Protein AF-A0A7Y3AF59-F1 (afdb_monomer_lite)

pLDDT: mean 80.58, std 10.68, range [58.5, 96.25]

Foldseek 3Di:
DVVVVVVCVVCVVVVVVVVVVVLVVLQVVQLVDDLPVPPDPCSVPPRSSVSVCVVVVVVVVVVVVVVVCVVPPDDDPCPVVD

Structure (mmCIF, N/CA/C/O backbone):
data_AF-A0A7Y3AF59-F1
#
_entry.id   AF-A0A7Y3AF59-F1
#
loop_
_atom_site.group_PDB
_atom_site.id
_atom_site.type_symbol
_atom_site.label_atom_id
_atom_site.label_alt_id
_atom_site.label_comp_id
_atom_site.label_asym_id
_atom_site.label_entity_id
_atom_site.label_seq_id
_atom_site.pdbx_PDB_ins_code
_atom_site.Cartn_x
_atom_site.Cartn_y
_atom_site.Cartn_z
_atom_site.occupancy
_atom_site.B_iso_or_equiv
_atom_site.auth_seq_id
_atom_site.auth_comp_id
_atom_site.auth_asym_id
_atom_site.auth_atom_id
_atom_site.pdbx_PDB_model_num
ATOM 1 N N . MET A 1 1 ? -5.698 4.913 24.934 1.00 58.50 1 MET A N 1
ATOM 2 C CA . MET A 1 1 ? -5.885 4.066 23.732 1.00 58.50 1 MET A CA 1
ATOM 3 C C . MET A 1 1 ? -6.734 4.772 22.676 1.00 58.50 1 MET A C 1
ATOM 5 O O . MET A 1 1 ? -6.252 4.939 21.568 1.00 58.50 1 MET A O 1
ATOM 9 N N . ILE A 1 2 ? -7.926 5.268 23.030 1.00 72.94 2 ILE A N 1
ATOM 10 C CA . ILE A 1 2 ? -8.852 5.952 22.103 1.00 72.94 2 ILE A CA 1
ATOM 11 C C . ILE A 1 2 ? -8.219 7.214 21.476 1.00 72.94 2 ILE A C 1
ATOM 13 O O . ILE A 1 2 ? -8.208 7.351 20.262 1.00 72.94 2 ILE A O 1
ATOM 17 N N . GLN A 1 3 ? -7.519 8.032 22.276 1.00 80.00 3 GLN A N 1
ATOM 18 C CA . GLN A 1 3 ? -6.885 9.273 21.793 1.00 80.00 3 GLN A CA 1
ATOM 19 C C . GLN A 1 3 ? -5.803 9.067 20.720 1.00 80.00 3 GLN A C 1
ATOM 21 O O . GLN A 1 3 ? -5.587 9.938 19.885 1.00 80.00 3 GLN A O 1
ATOM 26 N N . PHE A 1 4 ? -5.121 7.916 20.723 1.00 79.00 4 PHE A N 1
ATOM 27 C CA . PHE A 1 4 ? -4.113 7.602 19.706 1.00 79.00 4 PHE A CA 1
ATOM 28 C C . PHE A 1 4 ? -4.770 7.209 18.380 1.00 79.00 4 PHE A C 1
ATOM 30 O O . PHE A 1 4 ? -4.316 7.613 17.314 1.00 79.00 4 PHE A O 1
ATOM 37 N N . ILE A 1 5 ? -5.874 6.462 18.448 1.00 82.25 5 ILE A N 1
ATOM 38 C CA . ILE A 1 5 ? -6.672 6.096 17.274 1.00 82.25 5 ILE A CA 1
ATOM 39 C C . ILE A 1 5 ? -7.313 7.347 16.663 1.00 82.25 5 ILE A C 1
ATOM 41 O O . ILE A 1 5 ? -7.285 7.501 15.444 1.00 82.25 5 ILE A O 1
ATOM 45 N N . ASP A 1 6 ? -7.828 8.256 17.493 1.00 82.50 6 ASP A N 1
ATOM 46 C CA . ASP A 1 6 ? -8.418 9.517 17.035 1.00 82.50 6 ASP A CA 1
ATOM 47 C C . ASP A 1 6 ? -7.372 10.421 16.372 1.00 82.50 6 ASP A C 1
ATOM 49 O O . ASP A 1 6 ? -7.613 10.936 15.284 1.00 82.50 6 ASP A O 1
ATOM 53 N N . TYR A 1 7 ? -6.166 10.511 16.942 1.00 82.81 7 TYR A N 1
ATOM 54 C CA . TYR A 1 7 ? -5.041 11.227 16.332 1.00 82.81 7 TYR A CA 1
ATOM 55 C C . TYR A 1 7 ? -4.663 10.664 14.950 1.00 82.81 7 TYR A C 1
ATOM 57 O O . TYR A 1 7 ? -4.475 11.416 13.988 1.00 82.81 7 TYR A O 1
ATOM 65 N N . LEU A 1 8 ? -4.589 9.332 14.822 1.00 81.31 8 LEU A N 1
ATOM 66 C CA . LEU A 1 8 ? -4.319 8.680 13.537 1.00 81.31 8 LEU A CA 1
ATOM 67 C C . LEU A 1 8 ? -5.463 8.883 12.534 1.00 81.31 8 LEU A C 1
ATOM 69 O O . LEU A 1 8 ? -5.194 9.053 11.346 1.00 81.31 8 LEU A O 1
ATOM 73 N N . LYS A 1 9 ? -6.722 8.901 12.989 1.00 82.50 9 LYS A N 1
ATOM 74 C CA . LYS A 1 9 ? -7.891 9.211 12.150 1.00 82.50 9 LYS A CA 1
ATOM 75 C C . LYS A 1 9 ? -7.879 10.657 11.661 1.00 82.50 9 LYS A C 1
ATOM 77 O O . LYS A 1 9 ? -8.125 10.904 10.484 1.00 82.50 9 LYS A O 1
ATOM 82 N N . GLU A 1 10 ? -7.545 11.605 12.527 1.00 89.75 10 GLU A N 1
ATOM 83 C CA . GLU A 1 10 ? -7.515 13.028 12.186 1.00 89.75 10 GLU A CA 1
ATOM 84 C C . GLU A 1 10 ? -6.425 13.349 11.154 1.00 89.75 10 GLU A C 1
ATOM 86 O O . GLU A 1 10 ? -6.630 14.156 10.245 1.00 89.75 10 GLU A O 1
ATOM 91 N N . LYS A 1 11 ? -5.289 12.638 11.209 1.00 86.62 11 LYS A N 1
ATOM 92 C CA . LYS A 1 11 ? -4.223 12.730 10.197 1.00 86.62 11 LYS A CA 1
ATOM 93 C C . LYS A 1 11 ? -4.253 11.611 9.149 1.00 86.62 11 LYS A C 1
ATOM 95 O O . LYS A 1 11 ? -3.283 11.450 8.403 1.00 86.62 11 LYS A O 1
ATOM 100 N N . GLN A 1 12 ? -5.357 10.872 9.026 1.00 86.06 12 GLN A N 1
ATOM 101 C CA . GLN A 1 12 ? -5.447 9.682 8.169 1.00 86.06 12 GLN A CA 1
ATOM 102 C C . GLN A 1 12 ? -5.107 9.978 6.706 1.00 86.06 12 GLN A C 1
ATOM 104 O O . GLN A 1 12 ? -4.472 9.159 6.040 1.00 86.06 12 GLN A O 1
ATOM 109 N N . GLN A 1 13 ? -5.481 11.156 6.201 1.00 81.75 13 GLN A N 1
ATOM 110 C CA . GLN A 1 13 ? -5.130 11.566 4.842 1.00 81.75 13 GLN A CA 1
ATOM 111 C C . GLN A 1 13 ? -3.609 11.662 4.662 1.00 81.75 13 GLN A C 1
ATOM 113 O O . GLN A 1 13 ? -3.073 11.089 3.719 1.00 81.75 13 GLN A O 1
ATOM 118 N N . GLY A 1 14 ? -2.900 12.305 5.596 1.00 88.50 14 GLY A N 1
ATOM 119 C CA . GLY A 1 14 ? -1.440 12.432 5.541 1.00 88.50 14 GLY A CA 1
ATOM 120 C C . GLY A 1 14 ? -0.728 11.084 5.637 1.00 88.50 14 GLY A C 1
ATOM 121 O O . GLY A 1 14 ? 0.214 10.829 4.891 1.00 88.50 14 GLY A O 1
ATOM 122 N N . ILE A 1 15 ? -1.226 10.191 6.494 1.00 87.62 15 ILE A N 1
ATOM 123 C CA . ILE A 1 15 ? -0.694 8.828 6.630 1.00 87.62 15 ILE A CA 1
ATOM 124 C C . ILE A 1 15 ? -0.916 8.029 5.342 1.00 87.62 15 ILE A C 1
ATOM 126 O O . ILE A 1 15 ? -0.010 7.338 4.883 1.00 87.62 15 ILE A O 1
ATOM 130 N N . SER A 1 16 ? -2.093 8.157 4.725 1.00 88.62 16 SER A N 1
ATOM 131 C CA . SER A 1 16 ? -2.403 7.476 3.464 1.00 88.62 16 SER A CA 1
ATOM 132 C C . SER A 1 16 ? -1.485 7.957 2.340 1.00 88.62 16 SER A C 1
ATOM 134 O O . SER A 1 16 ? -0.913 7.139 1.626 1.00 88.62 16 SER A O 1
ATOM 136 N N . TYR A 1 17 ? -1.281 9.273 2.219 1.00 93.00 17 TYR A N 1
ATOM 137 C CA . TYR A 1 17 ? -0.341 9.840 1.249 1.00 93.00 17 TYR A CA 1
ATOM 138 C C . TYR A 1 17 ? 1.091 9.368 1.484 1.00 93.00 17 TYR A C 1
ATOM 140 O O . TYR A 1 17 ? 1.767 8.999 0.528 1.00 93.00 17 TYR A O 1
ATOM 148 N N . PHE A 1 18 ? 1.542 9.329 2.738 1.00 93.12 18 PHE A N 1
ATOM 149 C CA . PHE A 1 18 ? 2.858 8.795 3.080 1.00 93.12 18 PHE A CA 1
ATOM 150 C C . PHE A 1 18 ? 2.992 7.322 2.674 1.00 93.12 18 PHE A C 1
ATOM 152 O O . PHE A 1 18 ? 3.991 6.934 2.076 1.00 93.12 18 PHE A O 1
ATOM 159 N N . PHE A 1 19 ? 1.968 6.507 2.924 1.00 90.19 19 PHE A N 1
ATOM 160 C CA . PHE A 1 19 ? 1.977 5.097 2.542 1.00 90.19 19 PHE A CA 1
ATOM 161 C C . PHE A 1 19 ? 2.033 4.913 1.019 1.00 90.19 19 PHE A C 1
ATOM 163 O O . PHE A 1 19 ? 2.849 4.139 0.519 1.00 90.19 19 PHE A O 1
ATOM 170 N N . TYR A 1 20 ? 1.230 5.673 0.267 1.00 91.25 20 TYR A N 1
ATOM 171 C CA . TYR A 1 20 ? 1.299 5.676 -1.197 1.00 91.25 20 TYR A CA 1
ATOM 172 C C . TYR A 1 20 ? 2.657 6.153 -1.712 1.00 91.25 20 TYR A C 1
ATOM 174 O O . TYR A 1 20 ? 3.184 5.575 -2.660 1.00 91.25 20 TYR A O 1
ATOM 182 N N . PHE A 1 21 ? 3.249 7.158 -1.066 1.00 94.38 21 PHE A N 1
ATOM 183 C CA . PHE A 1 21 ? 4.587 7.635 -1.395 1.00 94.38 21 PHE A CA 1
ATOM 184 C C . PHE A 1 21 ? 5.644 6.545 -1.187 1.00 94.38 21 PHE A C 1
ATOM 186 O O . PHE A 1 21 ? 6.476 6.335 -2.064 1.00 94.38 21 PHE A O 1
ATOM 193 N N . VAL A 1 22 ? 5.583 5.803 -0.077 1.00 91.88 22 VAL A N 1
ATOM 194 C CA . VAL A 1 22 ? 6.497 4.680 0.191 1.00 91.88 22 VAL A CA 1
ATOM 195 C C . VAL A 1 22 ? 6.338 3.578 -0.856 1.00 91.88 22 VAL A C 1
ATOM 197 O O . VAL A 1 22 ? 7.340 3.121 -1.401 1.00 91.88 22 VAL A O 1
ATOM 200 N N . ILE A 1 23 ? 5.105 3.185 -1.198 1.00 88.94 23 ILE A N 1
ATOM 201 C CA . ILE A 1 23 ? 4.857 2.198 -2.265 1.00 88.94 23 ILE A CA 1
ATOM 202 C C . ILE A 1 23 ? 5.463 2.678 -3.588 1.00 88.94 23 ILE A C 1
ATOM 204 O O . ILE A 1 23 ? 6.161 1.924 -4.264 1.00 88.94 23 ILE A O 1
ATOM 208 N N . PHE A 1 24 ? 5.228 3.939 -3.949 1.00 89.31 24 PHE A N 1
ATOM 209 C CA . PHE A 1 24 ? 5.747 4.520 -5.182 1.00 89.31 24 PHE A CA 1
ATOM 210 C C . PHE A 1 24 ? 7.282 4.569 -5.197 1.00 89.31 24 PHE A C 1
ATOM 212 O O . PHE A 1 24 ? 7.901 4.192 -6.191 1.00 89.31 24 PHE A O 1
ATOM 219 N N . ALA A 1 25 ? 7.905 4.949 -4.079 1.00 88.94 25 ALA A N 1
ATOM 220 C CA . ALA A 1 25 ? 9.356 4.956 -3.923 1.00 88.94 25 ALA A CA 1
ATOM 221 C C . ALA A 1 25 ? 9.961 3.549 -4.058 1.00 88.94 25 ALA A C 1
ATOM 223 O O . ALA A 1 25 ? 10.981 3.386 -4.723 1.00 88.94 25 ALA A O 1
ATOM 224 N N . VAL A 1 26 ? 9.316 2.525 -3.490 1.00 86.31 26 VAL A N 1
ATOM 225 C CA . VAL A 1 26 ? 9.736 1.118 -3.618 1.00 86.31 26 VAL A CA 1
ATOM 226 C C . VAL A 1 26 ? 9.638 0.639 -5.069 1.00 86.31 26 VAL A C 1
ATOM 228 O O . VAL A 1 26 ? 10.565 -0.006 -5.570 1.00 86.31 26 VAL A O 1
ATOM 231 N N . ILE A 1 27 ? 8.563 1.002 -5.776 1.00 84.12 27 ILE A N 1
ATOM 232 C CA . ILE A 1 27 ? 8.403 0.687 -7.202 1.00 84.12 27 ILE A CA 1
ATOM 233 C C . ILE A 1 27 ? 9.525 1.339 -8.015 1.00 84.12 27 ILE A C 1
ATOM 235 O O . ILE A 1 27 ? 10.197 0.632 -8.760 1.00 84.12 27 ILE A O 1
ATOM 239 N N . ILE A 1 28 ? 9.785 2.640 -7.830 1.00 84.94 28 ILE A N 1
ATOM 240 C CA . ILE A 1 28 ? 10.865 3.353 -8.535 1.00 84.94 28 ILE A CA 1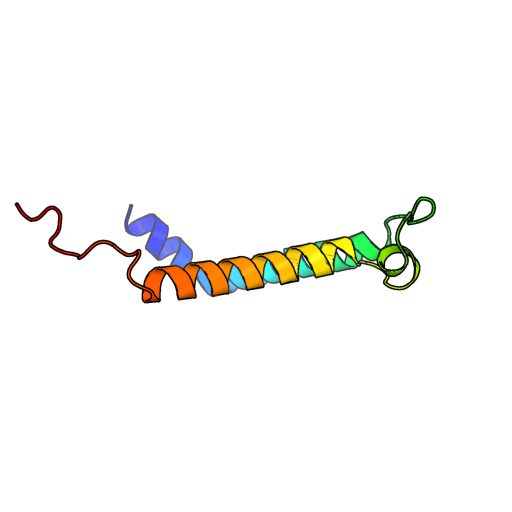
ATOM 241 C C . ILE A 1 28 ? 12.234 2.751 -8.211 1.00 84.94 28 ILE A C 1
ATOM 243 O O . ILE A 1 28 ? 13.008 2.468 -9.124 1.00 84.94 28 ILE A O 1
ATOM 247 N N . GLY A 1 29 ? 12.527 2.505 -6.933 1.00 82.00 29 GLY A N 1
ATOM 248 C CA . GLY A 1 29 ? 13.796 1.910 -6.508 1.00 82.00 29 GLY A CA 1
ATOM 249 C C . GLY A 1 29 ? 14.044 0.535 -7.130 1.00 82.00 29 GLY A C 1
ATOM 250 O O . GLY A 1 29 ? 15.185 0.163 -7.389 1.00 82.00 29 GLY A O 1
ATOM 251 N N . SER A 1 30 ? 12.980 -0.192 -7.472 1.00 77.12 30 SER A N 1
ATOM 252 C CA . SER A 1 30 ? 13.090 -1.504 -8.117 1.00 77.12 30 SER A CA 1
ATOM 253 C C . SER A 1 30 ? 13.496 -1.446 -9.587 1.00 77.12 30 SER A C 1
ATOM 255 O O . SER A 1 30 ? 13.929 -2.462 -10.121 1.00 77.12 30 SER A O 1
ATOM 257 N N . PHE A 1 31 ? 13.405 -0.283 -10.238 1.00 72.69 31 PHE A N 1
ATOM 258 C CA . PHE A 1 31 ? 13.997 -0.071 -11.563 1.00 72.69 31 PHE A CA 1
ATOM 259 C C . PHE A 1 31 ? 15.517 0.135 -11.497 1.00 72.69 31 PHE A C 1
ATOM 261 O O . PHE A 1 31 ? 16.189 -0.044 -12.507 1.00 72.69 31 PHE A O 1
ATOM 268 N N . MET A 1 32 ? 16.062 0.503 -10.331 1.00 70.50 32 MET A N 1
ATOM 269 C CA . MET A 1 32 ? 17.507 0.692 -10.130 1.00 70.50 32 MET A CA 1
ATOM 270 C C . MET A 1 32 ? 18.229 -0.596 -9.712 1.00 70.50 32 MET A C 1
ATOM 272 O O . MET A 1 32 ? 19.457 -0.612 -9.657 1.00 70.50 32 MET A O 1
ATOM 276 N N . VAL A 1 33 ? 17.492 -1.665 -9.398 1.00 68.56 33 VAL A N 1
ATOM 277 C CA . VAL A 1 33 ? 18.074 -2.965 -9.053 1.00 68.56 33 VAL A CA 1
ATOM 278 C C . VAL A 1 33 ? 18.527 -3.668 -10.328 1.00 68.56 33 VAL A C 1
ATOM 280 O O . VAL A 1 33 ? 17.729 -3.948 -11.221 1.00 68.56 33 VAL A O 1
ATOM 283 N N . ASP A 1 34 ? 19.822 -3.965 -10.389 1.00 62.84 34 ASP A N 1
ATOM 284 C CA . ASP A 1 34 ? 20.422 -4.716 -11.482 1.00 62.84 34 ASP A CA 1
ATOM 285 C C . ASP A 1 34 ? 19.927 -6.175 -11.459 1.00 62.84 34 ASP A C 1
ATOM 287 O O . ASP A 1 34 ? 20.085 -6.898 -10.474 1.00 62.84 34 ASP A O 1
ATOM 291 N N . THR A 1 35 ? 19.279 -6.600 -12.543 1.00 61.28 35 THR A N 1
ATOM 292 C CA . THR A 1 35 ? 18.677 -7.936 -12.709 1.00 61.28 35 THR A CA 1
ATOM 293 C C . THR A 1 35 ? 19.577 -8.880 -13.516 1.00 61.28 35 THR A C 1
ATOM 295 O O . THR A 1 35 ? 19.102 -9.837 -14.128 1.00 61.28 35 THR A O 1
ATOM 298 N N . SER A 1 36 ? 20.896 -8.653 -13.518 1.00 60.22 36 SER A N 1
ATOM 299 C CA . SER A 1 36 ? 21.861 -9.456 -14.287 1.00 60.22 36 SER A CA 1
ATOM 300 C C . SER A 1 36 ? 21.892 -10.949 -13.900 1.00 60.22 36 SER A C 1
ATOM 302 O O . SER A 1 36 ? 22.295 -11.785 -14.704 1.00 60.22 36 SER A O 1
ATOM 304 N N . HIS A 1 37 ? 21.407 -11.326 -12.709 1.00 58.94 37 HIS A N 1
ATOM 305 C CA . HIS A 1 37 ? 21.256 -12.727 -12.263 1.00 58.94 37 HIS A CA 1
ATOM 306 C C . HIS A 1 37 ? 19.788 -13.200 -12.228 1.00 58.94 37 HIS A C 1
ATOM 308 O O . HIS A 1 37 ? 19.396 -14.006 -11.386 1.00 58.94 37 HIS A O 1
ATOM 314 N N . ALA A 1 38 ? 18.945 -12.694 -13.129 1.00 59.69 38 ALA A N 1
ATOM 315 C CA . ALA A 1 38 ? 17.566 -13.156 -13.268 1.00 59.69 38 ALA A CA 1
ATOM 316 C C . ALA A 1 38 ? 17.515 -14.598 -13.814 1.00 59.69 38 ALA A C 1
ATOM 318 O O . ALA A 1 38 ? 17.795 -14.843 -14.990 1.00 59.69 38 ALA A O 1
ATOM 319 N N . HIS A 1 39 ? 17.119 -15.554 -12.970 1.00 61.91 39 HIS A N 1
ATOM 320 C CA . HIS A 1 39 ? 16.933 -16.958 -13.360 1.00 61.91 39 HIS A CA 1
ATOM 321 C C . HIS A 1 39 ? 15.554 -17.232 -13.993 1.00 61.91 39 HIS A C 1
ATOM 323 O O . HIS A 1 39 ? 15.357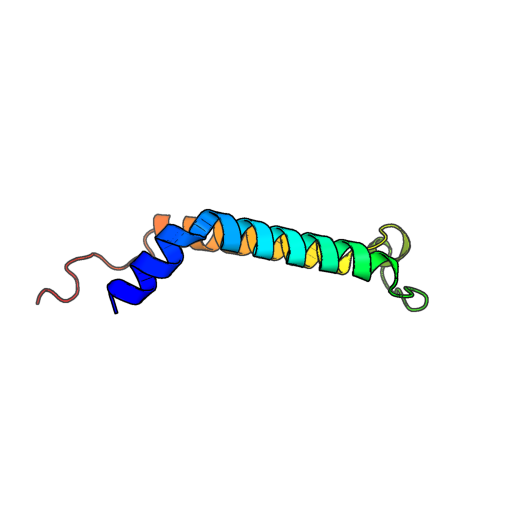 -18.298 -14.581 1.00 61.91 39 HIS A O 1
ATOM 329 N N . THR A 1 40 ? 14.615 -16.277 -13.935 1.00 66.56 40 THR A N 1
ATOM 330 C CA . THR A 1 40 ? 13.235 -16.446 -14.422 1.00 66.56 40 THR A CA 1
ATOM 331 C C . THR A 1 40 ? 12.896 -15.479 -15.565 1.00 66.56 40 THR A C 1
ATOM 333 O O . THR A 1 40 ? 13.277 -14.310 -15.550 1.00 66.56 40 THR A O 1
ATOM 336 N N . TRP A 1 41 ? 12.112 -15.933 -16.556 1.00 73.38 41 TRP A N 1
ATOM 337 C CA . TRP A 1 41 ? 11.672 -15.110 -17.701 1.00 73.38 41 TRP A CA 1
ATOM 338 C C . TRP A 1 41 ? 10.979 -13.802 -17.279 1.00 73.38 41 TRP A C 1
ATOM 340 O O . TRP A 1 41 ? 11.186 -12.765 -17.908 1.00 73.38 41 TRP A O 1
ATOM 350 N N . ALA A 1 42 ? 10.186 -13.831 -16.205 1.00 67.12 42 ALA A N 1
ATOM 351 C CA . ALA A 1 42 ? 9.463 -12.660 -15.712 1.00 67.12 42 ALA A CA 1
ATOM 352 C C . ALA A 1 42 ? 10.401 -11.579 -15.145 1.00 67.12 42 ALA A C 1
ATOM 354 O O . ALA A 1 42 ? 10.208 -10.401 -15.423 1.00 67.12 42 ALA A O 1
ATOM 355 N N . GLU A 1 43 ? 11.455 -11.977 -14.429 1.00 66.56 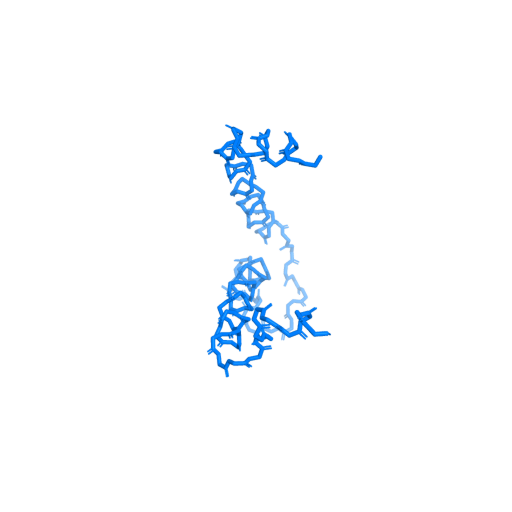43 GLU A N 1
ATOM 356 C CA . GLU A 1 43 ? 12.452 -11.061 -13.856 1.00 66.56 43 GLU A CA 1
ATOM 357 C C . GLU A 1 43 ? 13.280 -10.355 -14.938 1.00 66.56 43 GLU A C 1
ATOM 359 O O . GLU A 1 43 ? 13.697 -9.216 -14.754 1.00 66.56 43 GLU A O 1
ATOM 364 N N . LYS A 1 44 ? 13.483 -11.015 -16.086 1.00 68.62 44 LYS A N 1
ATOM 365 C CA . LYS A 1 44 ? 14.242 -10.467 -17.217 1.00 68.62 44 LYS A CA 1
ATOM 366 C C . LYS A 1 44 ? 13.434 -9.499 -18.086 1.00 68.62 44 LYS A C 1
ATOM 368 O O . LYS A 1 44 ? 14.001 -8.566 -18.643 1.00 68.62 44 LYS A O 1
ATOM 373 N N . ASN A 1 45 ? 12.131 -9.737 -18.250 1.00 72.19 45 ASN A N 1
ATOM 374 C CA . ASN A 1 45 ? 11.286 -8.940 -19.149 1.00 72.19 45 ASN A CA 1
ATOM 375 C C . ASN A 1 45 ? 10.513 -7.825 -18.435 1.00 72.19 45 ASN A C 1
ATOM 377 O O . ASN A 1 45 ? 10.050 -6.897 -19.096 1.00 72.19 45 ASN A O 1
ATOM 381 N N . ILE A 1 46 ? 10.346 -7.915 -17.112 1.00 73.88 46 ILE A N 1
ATOM 382 C CA . ILE A 1 46 ? 9.529 -6.978 -16.339 1.00 73.88 46 ILE A CA 1
ATOM 383 C C . ILE A 1 46 ? 10.429 -6.230 -15.347 1.00 73.88 46 ILE A C 1
ATOM 385 O O . ILE A 1 46 ? 10.744 -6.764 -14.278 1.00 73.88 46 ILE A O 1
ATOM 389 N N . PRO A 1 47 ? 10.833 -4.984 -15.652 1.00 74.56 47 PRO A N 1
ATOM 390 C CA . PRO A 1 47 ? 11.553 -4.171 -14.684 1.00 74.56 47 PRO A CA 1
ATOM 391 C C . PRO A 1 47 ? 10.655 -3.899 -13.468 1.00 74.56 47 PRO A C 1
ATOM 393 O O . PRO A 1 47 ? 9.473 -3.583 -13.604 1.00 74.56 47 PRO A O 1
ATOM 396 N N . GLY A 1 48 ? 11.202 -4.077 -12.265 1.00 78.25 48 GLY A N 1
ATOM 397 C CA . GLY A 1 48 ? 10.444 -3.930 -11.021 1.00 78.25 48 GLY A CA 1
ATOM 398 C C . GLY A 1 48 ? 9.501 -5.092 -10.676 1.00 78.25 48 GLY A C 1
ATOM 399 O O . GLY A 1 48 ? 8.641 -4.922 -9.807 1.00 78.25 48 GLY A O 1
ATOM 400 N N . PHE A 1 49 ? 9.668 -6.268 -11.303 1.00 81.62 49 PHE A N 1
ATOM 401 C CA . PHE A 1 49 ? 8.843 -7.465 -11.069 1.00 81.62 49 PHE A CA 1
ATOM 402 C C . PHE A 1 49 ? 8.587 -7.749 -9.583 1.00 81.62 49 PHE A C 1
ATOM 404 O O . PHE A 1 49 ? 7.439 -7.905 -9.178 1.00 81.62 49 PHE A O 1
ATOM 411 N N . TRP A 1 50 ? 9.636 -7.757 -8.758 1.00 80.50 50 TRP A N 1
ATOM 412 C CA . TRP A 1 50 ? 9.540 -8.109 -7.340 1.00 80.50 50 TRP A CA 1
ATOM 413 C C . TRP A 1 50 ? 8.674 -7.148 -6.518 1.00 80.50 50 TRP A C 1
ATOM 415 O O . TRP A 1 50 ? 7.913 -7.594 -5.661 1.00 80.50 50 TRP A O 1
ATOM 425 N N . SER A 1 51 ? 8.716 -5.847 -6.809 1.00 86.56 51 SER A N 1
ATOM 426 C CA . SER A 1 51 ? 7.868 -4.873 -6.110 1.00 86.56 51 SER A CA 1
ATOM 427 C C . SER A 1 51 ? 6.414 -4.958 -6.536 1.00 86.56 51 SER A C 1
ATOM 429 O O . SER A 1 51 ? 5.523 -4.912 -5.689 1.00 86.56 51 SER A O 1
ATOM 431 N N . ILE A 1 52 ? 6.160 -5.155 -7.832 1.00 84.62 52 ILE A N 1
ATOM 432 C CA . ILE A 1 52 ? 4.802 -5.394 -8.334 1.00 84.62 52 ILE A CA 1
ATOM 433 C C . ILE A 1 52 ? 4.252 -6.683 -7.722 1.00 84.62 52 ILE A C 1
ATOM 435 O O . ILE A 1 52 ? 3.145 -6.689 -7.186 1.00 84.62 52 ILE A O 1
ATOM 439 N N . PHE A 1 53 ? 5.043 -7.757 -7.740 1.00 86.31 53 PHE A N 1
ATOM 440 C CA . PHE A 1 53 ? 4.677 -9.042 -7.162 1.00 86.31 53 PHE A CA 1
ATOM 441 C C . PHE A 1 53 ? 4.360 -8.920 -5.669 1.00 86.31 53 PHE A C 1
ATOM 443 O O . PHE A 1 53 ? 3.328 -9.426 -5.232 1.00 86.31 53 PHE A O 1
ATOM 450 N N . GLY A 1 54 ? 5.188 -8.215 -4.894 1.00 88.25 54 GLY A N 1
ATOM 451 C CA . GLY A 1 54 ? 4.948 -7.989 -3.468 1.00 88.25 54 GLY A CA 1
ATOM 452 C C . GLY A 1 54 ? 3.645 -7.232 -3.199 1.00 88.25 54 GLY A C 1
ATOM 453 O O . GLY A 1 54 ? 2.829 -7.673 -2.387 1.00 88.25 54 GLY A O 1
ATOM 454 N N . VAL A 1 55 ? 3.404 -6.133 -3.921 1.00 89.25 55 VAL A N 1
ATOM 455 C CA . VAL A 1 55 ? 2.178 -5.327 -3.781 1.00 89.25 55 VAL A CA 1
ATOM 456 C C . VAL A 1 55 ? 0.937 -6.139 -4.161 1.00 89.25 55 VAL A C 1
ATOM 458 O O . VAL A 1 55 ? -0.033 -6.179 -3.402 1.00 89.25 55 VAL A O 1
ATOM 461 N N . VAL A 1 56 ? 0.971 -6.833 -5.301 1.00 91.94 56 VAL A N 1
ATOM 462 C CA . VAL A 1 56 ? -0.146 -7.662 -5.779 1.00 91.94 56 VAL A CA 1
ATOM 463 C C . VAL A 1 56 ? -0.416 -8.822 -4.821 1.00 91.94 56 VAL A C 1
ATOM 465 O O . VAL A 1 56 ? -1.569 -9.052 -4.457 1.00 91.94 56 VAL A O 1
ATOM 468 N N . SER A 1 57 ? 0.628 -9.506 -4.352 1.00 93.50 57 SER A N 1
ATOM 469 C CA . SER A 1 57 ? 0.500 -10.598 -3.379 1.00 93.50 57 SER A CA 1
ATOM 470 C C .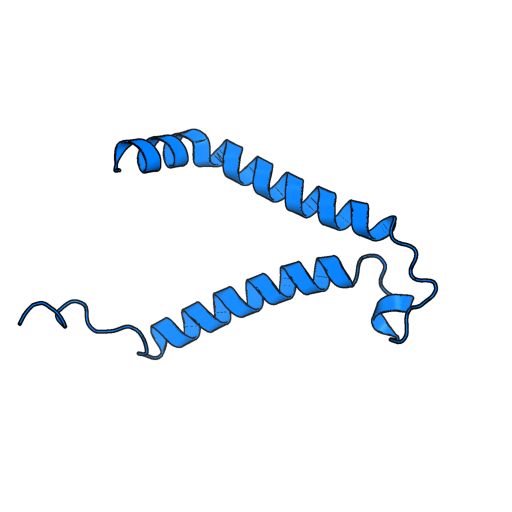 SER A 1 57 ? -0.138 -10.115 -2.080 1.00 93.50 57 SER A C 1
ATOM 472 O O . SER A 1 57 ? -1.014 -10.786 -1.540 1.00 93.50 57 SER A O 1
ATOM 474 N N . CYS A 1 58 ? 0.231 -8.921 -1.609 1.00 93.44 58 CYS A N 1
ATOM 475 C CA . CYS A 1 58 ? -0.378 -8.318 -0.427 1.00 93.44 58 CYS A CA 1
ATOM 476 C C . CYS A 1 58 ? -1.889 -8.098 -0.615 1.00 93.44 58 CYS A C 1
ATOM 478 O O . CYS A 1 58 ? -2.684 -8.516 0.229 1.00 93.44 58 CYS A O 1
ATOM 480 N N . PHE A 1 59 ? -2.314 -7.533 -1.753 1.00 94.56 59 PHE A N 1
ATOM 481 C CA . PHE A 1 59 ? -3.741 -7.394 -2.062 1.00 94.56 59 PHE A CA 1
ATOM 482 C C . PHE A 1 59 ? -4.452 -8.747 -2.116 1.00 94.56 59 PHE A C 1
ATOM 484 O O . PHE A 1 59 ? -5.507 -8.897 -1.497 1.00 94.56 59 PHE A O 1
ATOM 491 N N . ILE A 1 60 ? -3.873 -9.737 -2.802 1.00 96.25 60 ILE A N 1
ATOM 492 C CA . ILE A 1 60 ? -4.435 -11.092 -2.891 1.00 96.25 60 ILE A CA 1
ATOM 493 C C . ILE A 1 60 ? -4.645 -11.677 -1.493 1.00 96.25 60 ILE A C 1
ATOM 495 O O . ILE A 1 60 ? -5.734 -12.169 -1.204 1.00 96.25 60 ILE A O 1
ATOM 499 N N . LEU A 1 61 ? -3.651 -11.573 -0.607 1.00 95.00 61 LEU A N 1
ATOM 500 C CA . LEU A 1 61 ? -3.751 -12.066 0.767 1.00 95.00 61 LEU A CA 1
ATOM 501 C C . LEU A 1 61 ? -4.855 -11.354 1.554 1.00 95.00 61 LEU A C 1
ATOM 503 O O . LEU A 1 61 ? -5.617 -12.017 2.251 1.00 95.00 61 LEU A O 1
ATOM 507 N N . ILE A 1 62 ? -4.998 -10.032 1.411 1.00 93.81 62 ILE A N 1
ATOM 508 C CA . ILE A 1 62 ? -6.087 -9.275 2.050 1.00 93.81 62 ILE A CA 1
ATOM 509 C C . ILE A 1 62 ? -7.449 -9.776 1.558 1.00 93.81 62 ILE A C 1
ATOM 511 O O . ILE A 1 62 ? -8.343 -10.031 2.366 1.00 93.81 62 ILE A O 1
ATOM 515 N N . PHE A 1 63 ? -7.632 -9.934 0.246 1.00 95.12 63 PHE A N 1
ATOM 516 C CA . PHE A 1 63 ? -8.887 -10.446 -0.310 1.00 95.12 63 PHE A CA 1
ATOM 517 C C . PHE A 1 63 ? -9.169 -11.875 0.142 1.00 95.12 63 PHE A C 1
ATOM 519 O O . PHE A 1 63 ? -10.295 -12.174 0.539 1.00 95.12 63 PHE A O 1
ATOM 526 N N . PHE A 1 64 ? -8.152 -12.731 0.138 1.00 94.88 64 PHE A N 1
ATOM 527 C CA . PHE 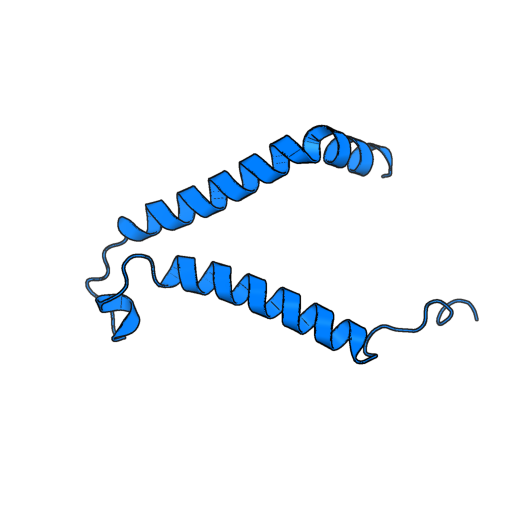A 1 64 ? -8.269 -14.115 0.568 1.00 94.88 64 PHE A CA 1
ATOM 528 C C . PHE A 1 64 ? -8.623 -14.216 2.055 1.00 94.88 64 PHE A C 1
ATOM 530 O O . PHE A 1 64 ? -9.566 -14.915 2.414 1.00 94.88 64 PHE A O 1
ATOM 537 N N . ALA A 1 65 ? -7.964 -13.437 2.916 1.00 91.62 65 ALA A N 1
ATOM 538 C CA . ALA A 1 65 ? -8.287 -13.357 4.339 1.00 91.62 65 ALA A CA 1
ATOM 539 C C . ALA A 1 65 ? -9.720 -12.855 4.573 1.00 91.62 65 ALA A C 1
ATOM 541 O O . ALA A 1 65 ? -10.451 -13.419 5.386 1.00 91.62 65 ALA A O 1
ATOM 542 N N . ARG A 1 66 ? -10.165 -11.835 3.825 1.00 89.88 66 ARG A N 1
ATOM 543 C CA . ARG A 1 66 ? -11.553 -11.342 3.896 1.00 89.88 66 ARG A CA 1
ATOM 544 C C . ARG A 1 66 ? -12.561 -12.385 3.424 1.00 89.88 66 ARG A C 1
ATOM 546 O O . ARG A 1 66 ? -13.654 -12.461 3.981 1.00 89.88 66 ARG A O 1
ATOM 553 N N . TRP A 1 67 ? -12.225 -13.154 2.395 1.00 92.00 67 TRP A N 1
ATOM 554 C CA . TRP A 1 67 ? -13.072 -14.232 1.900 1.00 92.00 67 TRP A CA 1
ATOM 555 C C . TRP A 1 67 ? -13.185 -15.361 2.928 1.00 92.00 67 TRP A C 1
ATOM 557 O O . TRP A 1 67 ? -14.298 -15.761 3.253 1.00 92.00 67 TRP A O 1
ATOM 567 N N . LEU A 1 68 ? -12.067 -15.784 3.520 1.00 89.56 68 LEU A N 1
ATOM 568 C CA . LEU A 1 68 ? -12.038 -16.769 4.603 1.00 89.56 68 LEU A CA 1
ATOM 569 C C . LEU A 1 68 ? -12.822 -16.315 5.843 1.00 89.56 68 LEU A C 1
ATOM 571 O O . LEU A 1 68 ? -13.561 -17.107 6.423 1.00 89.56 68 LEU A O 1
ATOM 575 N N . ALA A 1 69 ? -12.713 -15.039 6.221 1.00 87.06 69 ALA A N 1
ATOM 576 C CA . ALA A 1 69 ? -13.509 -14.469 7.308 1.00 87.06 69 ALA A CA 1
ATOM 577 C C . ALA A 1 69 ? -15.018 -14.595 7.019 1.00 87.06 69 ALA A C 1
ATOM 579 O O . ALA A 1 69 ? -15.775 -15.092 7.849 1.00 87.06 69 ALA A O 1
ATOM 580 N N . LYS A 1 70 ? -15.449 -14.240 5.799 1.00 84.69 70 LYS A N 1
ATOM 581 C CA . LYS A 1 70 ? -16.848 -14.403 5.359 1.00 84.69 70 LYS A CA 1
ATOM 582 C C . LYS A 1 70 ? -17.286 -15.862 5.228 1.00 84.69 70 LYS A C 1
ATOM 584 O O . LYS A 1 70 ? -18.469 -16.138 5.382 1.00 84.69 70 LYS A O 1
ATOM 589 N N . ALA A 1 71 ? -16.363 -16.776 4.941 1.00 87.19 71 ALA A N 1
ATOM 590 C CA . ALA A 1 71 ? -16.636 -18.207 4.834 1.00 87.19 71 ALA A CA 1
ATOM 591 C C . ALA A 1 71 ? -16.921 -18.876 6.195 1.00 87.19 71 ALA A C 1
ATOM 593 O O . ALA A 1 71 ? -17.136 -20.083 6.239 1.00 87.19 71 ALA A O 1
ATOM 594 N N . GLY A 1 72 ? -16.946 -18.111 7.293 1.00 77.94 72 GLY A N 1
ATOM 595 C CA . GLY A 1 72 ? -17.350 -18.606 8.609 1.00 77.94 72 GLY A CA 1
ATOM 596 C C . GLY A 1 72 ? -16.190 -19.017 9.513 1.00 77.94 72 GLY A C 1
ATOM 597 O O . GLY A 1 72 ? -16.422 -19.644 10.538 1.00 77.94 72 GLY A O 1
ATOM 598 N N . ILE A 1 73 ? -14.943 -18.656 9.175 1.00 74.81 73 ILE A N 1
ATOM 599 C CA . ILE A 1 73 ? -13.80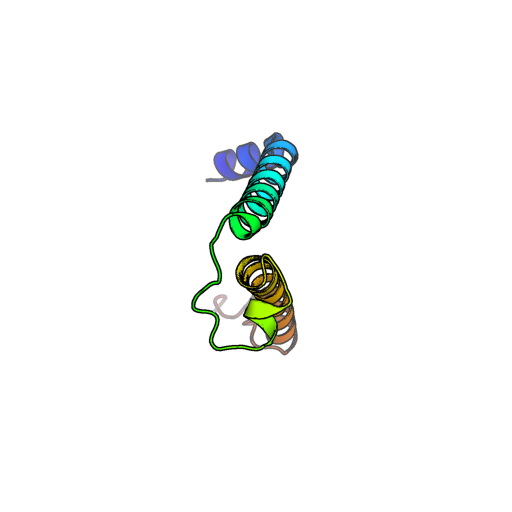4 -18.814 10.104 1.00 74.81 73 ILE A CA 1
ATOM 600 C C . ILE A 1 73 ? -13.875 -17.781 11.243 1.00 74.81 73 ILE A C 1
ATOM 602 O O . ILE A 1 73 ? -13.260 -17.958 12.296 1.00 74.81 73 ILE A O 1
ATOM 606 N N . THR A 1 74 ? -14.633 -16.697 11.063 1.00 73.25 74 THR A N 1
ATOM 607 C CA . THR A 1 74 ? -14.862 -15.729 12.133 1.00 73.25 74 THR A CA 1
ATOM 608 C C . THR A 1 74 ? -15.767 -16.335 13.199 1.00 73.25 74 THR A C 1
ATOM 610 O O . THR A 1 74 ? -16.873 -16.790 12.932 1.00 73.25 74 THR A O 1
ATOM 613 N N . LYS A 1 75 ? -15.252 -16.332 14.423 1.00 67.75 75 LYS A N 1
ATOM 614 C CA . LYS A 1 75 ? -15.928 -16.782 15.631 1.00 67.75 75 LYS A CA 1
ATOM 615 C C . LYS A 1 75 ? -17.150 -15.904 15.904 1.00 67.75 75 LYS A C 1
ATOM 617 O O . LYS A 1 75 ? -17.065 -14.691 15.724 1.00 67.75 75 LYS A O 1
ATOM 622 N N . GLU A 1 76 ? -18.260 -16.509 16.318 1.00 71.25 76 GLU A N 1
ATOM 623 C CA . GLU A 1 76 ? -19.471 -15.759 16.661 1.00 71.25 76 GLU A CA 1
ATOM 624 C C . GLU A 1 76 ? -19.182 -14.744 17.773 1.00 71.25 76 GLU A C 1
ATOM 626 O O . GLU A 1 76 ? -18.427 -15.032 18.705 1.00 71.25 76 GLU A O 1
ATOM 631 N N . GLU A 1 77 ? -19.785 -13.556 17.668 1.00 67.94 77 GLU A N 1
ATOM 632 C CA . GLU A 1 77 ? -19.520 -12.432 18.577 1.00 67.94 77 GLU A CA 1
ATOM 633 C C . GLU A 1 77 ? -19.815 -12.794 20.042 1.00 67.94 77 GLU A C 1
ATOM 635 O O . GLU A 1 77 ? -19.093 -12.360 20.932 1.00 67.94 77 GLU A O 1
ATOM 640 N N . ASN A 1 78 ? -20.781 -13.692 20.272 1.00 67.12 78 ASN A N 1
ATOM 641 C CA . ASN A 1 78 ? -21.197 -14.146 21.602 1.00 67.12 78 ASN A CA 1
ATOM 642 C C . ASN A 1 78 ? -20.381 -15.331 22.156 1.00 67.12 78 ASN A C 1
ATOM 644 O O . ASN A 1 78 ? -20.761 -15.926 23.164 1.00 67.12 78 ASN A O 1
ATOM 648 N N . TYR A 1 79 ? -19.280 -15.746 21.515 1.00 68.25 79 TYR A N 1
ATOM 649 C CA . TYR A 1 79 ? -18.556 -16.948 21.955 1.00 68.25 79 TYR A CA 1
ATOM 650 C C . TYR A 1 79 ? -17.991 -16.836 23.382 1.00 68.25 79 TYR A C 1
ATOM 652 O O . TYR A 1 79 ? -17.848 -17.850 24.058 1.00 68.25 79 TYR A O 1
ATOM 660 N N . TYR A 1 80 ? -17.648 -15.627 23.831 1.00 70.06 80 TYR A N 1
ATOM 661 C CA . TYR A 1 80 ? -17.123 -15.373 25.179 1.00 70.06 80 TYR A CA 1
ATOM 662 C C . TYR A 1 80 ? -18.182 -14.848 26.156 1.00 70.06 80 TYR A C 1
ATOM 664 O O . TYR A 1 80 ? -17.840 -14.528 27.291 1.00 70.06 80 TYR A O 1
ATOM 672 N N . ASP A 1 81 ? -19.448 -14.781 25.737 1.00 74.88 81 ASP A N 1
ATOM 673 C CA . ASP A 1 81 ? -20.550 -14.320 26.588 1.00 74.88 81 ASP A CA 1
ATOM 674 C C . ASP A 1 81 ? -21.098 -15.430 27.510 1.00 74.88 81 ASP A C 1
ATOM 676 O O . ASP A 1 81 ? -22.120 -15.236 28.168 1.00 74.88 81 ASP A O 1
ATOM 680 N N . ASN A 1 82 ? -20.412 -16.581 27.591 1.00 62.72 82 ASN A N 1
ATOM 681 C CA . ASN A 1 82 ? -20.655 -17.645 28.572 1.00 62.72 82 ASN A CA 1
ATOM 682 C C . ASN A 1 82 ? -19.372 -17.993 29.332 1.00 62.72 82 ASN A C 1
ATOM 684 O O . ASN A 1 82 ? -18.348 -18.257 28.659 1.00 62.72 82 ASN A O 1
#

Sequence (82 aa):
MIQFIDYLKEKQQGISYFFYFVIFAVIIGSFMVDTSHAHTWAEKNIPGFWSIFGVVSCFILIFFARWLAKAGITKEENYYDN

Radius of gyration: 19.47 Å; chains: 1; bounding box: 43×32×48 Å

Secondary structure (DSSP, 8-state):
-HHHHHHHHHTHHHHHHHHHHHHHHHHHHTTSS--TT--SHHHHHSTTHHHHHHHHHHHHHHHHHHHHIIIIISPPGGGG--